Protein AF-U7FV35-F1 (afdb_monomer_lite)

Sequence (77 aa):
MKVEPLPFDGVNDSVFQEFTEDGQAHMEYINDHGVFDDVPFDFIVDGVRRAYGHLFEADGQPQTKTGSLEQDISDRS

Structure (mmCIF, N/CA/C/O backbone):
data_AF-U7FV35-F1
#
_entry.id   AF-U7FV35-F1
#
loop_
_atom_site.group_PDB
_atom_site.id
_atom_site.type_symbol
_atom_site.label_atom_id
_atom_site.label_alt_id
_atom_site.label_comp_id
_atom_site.label_asym_id
_atom_site.label_entity_id
_atom_site.label_seq_id
_atom_site.pdbx_PDB_ins_code
_atom_site.Cartn_x
_atom_site.Cartn_y
_atom_site.Cartn_z
_atom_site.occupancy
_atom_site.B_iso_or_equiv
_atom_site.auth_seq_id
_atom_site.auth_comp_id
_atom_site.auth_asym_id
_atom_site.auth_atom_id
_atom_site.pdbx_PDB_model_num
ATOM 1 N N . MET A 1 1 ? 1.956 6.972 20.868 1.00 58.22 1 MET A N 1
ATOM 2 C CA . MET A 1 1 ? 1.015 6.534 19.821 1.00 58.22 1 MET A CA 1
ATOM 3 C C . MET A 1 1 ? 0.945 5.022 19.883 1.00 58.22 1 MET A C 1
ATOM 5 O O . MET A 1 1 ? 1.918 4.374 19.518 1.00 58.22 1 MET A O 1
ATOM 9 N N . LYS A 1 2 ? -0.130 4.483 20.463 1.00 66.75 2 LYS A N 1
ATOM 10 C CA . LYS A 1 2 ? -0.418 3.046 20.511 1.00 66.75 2 LYS A CA 1
ATOM 11 C C . LYS A 1 2 ? -1.671 2.829 19.668 1.00 66.75 2 LYS A C 1
ATOM 13 O O . LYS A 1 2 ? -2.683 3.490 19.893 1.00 66.75 2 LYS A O 1
ATOM 18 N N . VAL A 1 3 ? -1.536 1.999 18.642 1.00 70.75 3 VAL A N 1
ATOM 19 C CA . VAL A 1 3 ? -2.620 1.581 17.751 1.00 70.75 3 VAL A CA 1
ATOM 20 C C . VAL A 1 3 ? -2.855 0.119 18.061 1.00 70.75 3 VAL A C 1
ATOM 22 O O . VAL A 1 3 ? -1.898 -0.660 18.064 1.00 70.75 3 VAL A O 1
ATOM 25 N N . GLU A 1 4 ? -4.094 -0.238 18.370 1.00 75.31 4 GLU A N 1
ATOM 26 C CA . GLU A 1 4 ? -4.425 -1.630 18.641 1.00 75.31 4 GLU A CA 1
ATOM 27 C C . GLU A 1 4 ? -4.346 -2.449 17.346 1.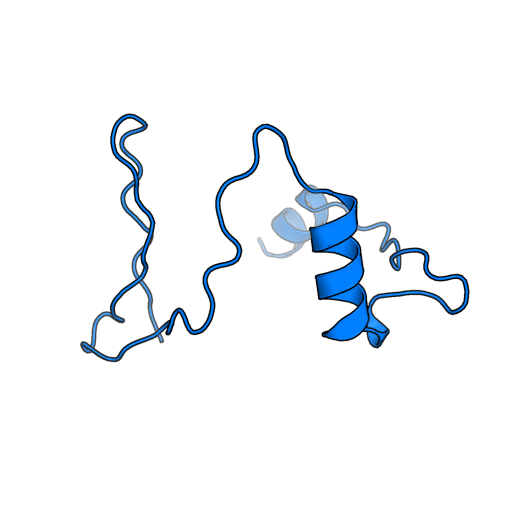00 75.31 4 GLU A C 1
ATOM 29 O O . GLU A 1 4 ? -4.681 -1.944 16.275 1.00 75.31 4 GLU A O 1
ATOM 34 N N . PRO A 1 5 ? -3.876 -3.704 17.386 1.00 79.31 5 PRO A N 1
ATOM 35 C CA . PRO A 1 5 ? -3.917 -4.575 16.220 1.00 79.31 5 PRO A CA 1
ATOM 36 C C . PRO A 1 5 ? -5.349 -4.761 15.710 1.00 79.31 5 PRO A C 1
ATOM 38 O O . PRO A 1 5 ? -6.290 -4.869 16.495 1.00 79.31 5 PRO A O 1
ATOM 41 N N . LEU A 1 6 ? -5.502 -4.858 14.389 1.00 80.12 6 LEU A N 1
ATOM 42 C CA . LEU A 1 6 ? -6.784 -5.218 13.795 1.00 80.12 6 LEU A CA 1
ATOM 43 C C . LEU A 1 6 ? -7.195 -6.637 14.224 1.00 80.12 6 LEU A C 1
ATOM 45 O O . LEU A 1 6 ? -6.347 -7.537 14.220 1.00 80.12 6 LEU A O 1
ATOM 49 N N . PRO A 1 7 ? -8.473 -6.861 14.580 1.00 80.50 7 PRO A N 1
ATOM 50 C CA . PRO A 1 7 ? -8.959 -8.192 14.904 1.00 80.50 7 PRO A CA 1
ATOM 51 C C . PRO A 1 7 ? -8.891 -9.084 13.662 1.00 80.50 7 PRO A C 1
ATOM 53 O O . PRO A 1 7 ? -9.449 -8.764 12.624 1.00 80.50 7 PRO A O 1
ATOM 56 N N . PHE A 1 8 ? -8.223 -10.228 13.766 1.00 83.56 8 PHE A N 1
ATOM 57 C CA . PHE A 1 8 ? -8.182 -11.217 12.693 1.00 83.56 8 PHE A CA 1
ATOM 58 C C . PHE A 1 8 ? -8.835 -12.508 13.177 1.00 83.56 8 PHE A C 1
ATOM 60 O O . PHE A 1 8 ? -8.248 -13.250 13.964 1.00 83.56 8 PHE A O 1
ATOM 67 N N . ASP A 1 9 ? -10.062 -12.763 12.727 1.00 86.06 9 ASP A N 1
ATOM 68 C CA . ASP A 1 9 ? -10.803 -13.994 13.028 1.00 86.06 9 ASP A CA 1
ATOM 69 C C . ASP A 1 9 ? -10.745 -15.026 11.885 1.00 86.06 9 ASP A C 1
ATOM 71 O O . ASP A 1 9 ? -11.255 -16.137 12.024 1.00 86.06 9 ASP A O 1
ATOM 75 N N . GLY A 1 10 ? -10.102 -14.668 10.767 1.00 85.44 10 GLY A N 1
ATOM 76 C CA . GLY A 1 10 ? -9.959 -15.504 9.576 1.00 85.44 10 GLY A CA 1
ATOM 77 C C . GLY A 1 10 ? -11.245 -15.700 8.765 1.00 85.44 10 GLY A C 1
ATOM 78 O O . GLY A 1 10 ? -11.236 -16.506 7.836 1.00 85.44 10 GLY A O 1
ATOM 79 N N . VAL A 1 11 ? -12.336 -15.006 9.106 1.00 87.56 11 VAL A N 1
ATOM 80 C CA . VAL A 1 11 ? -13.654 -15.148 8.462 1.00 87.56 11 VAL A CA 1
ATOM 81 C C . VA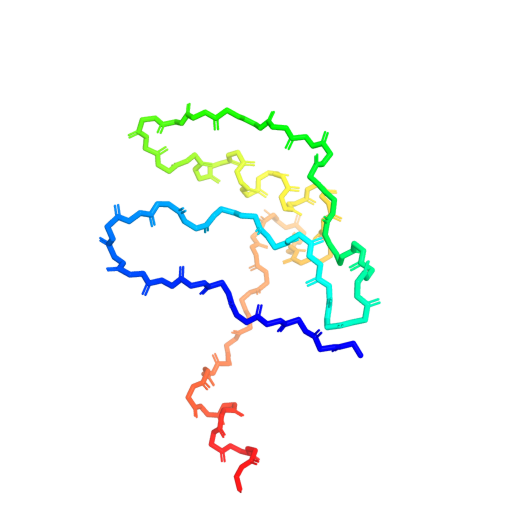L A 1 11 ? -14.190 -13.806 7.983 1.00 87.56 11 VAL A C 1
ATOM 83 O O . VAL A 1 11 ? -14.718 -13.724 6.876 1.00 87.56 11 VAL A O 1
ATOM 86 N N . ASN A 1 12 ? -14.082 -12.773 8.812 1.00 83.44 12 ASN A N 1
ATOM 87 C CA . ASN A 1 12 ? -14.562 -11.436 8.519 1.00 83.44 12 ASN A CA 1
ATOM 88 C C . ASN A 1 12 ? -13.405 -10.537 8.089 1.00 83.44 12 ASN A C 1
ATOM 90 O O . ASN A 1 12 ? -12.284 -10.628 8.597 1.00 83.44 12 ASN A O 1
ATOM 94 N N . ASP A 1 13 ? -13.707 -9.628 7.167 1.00 77.62 13 ASP A N 1
ATOM 95 C CA . ASP A 1 13 ? -12.751 -8.628 6.724 1.00 77.62 13 ASP A CA 1
ATOM 96 C C . ASP A 1 13 ? -12.443 -7.655 7.866 1.00 77.62 13 ASP A C 1
ATOM 98 O O . ASP A 1 13 ? -13.339 -7.044 8.451 1.00 77.62 13 ASP A O 1
ATOM 102 N N . SER A 1 14 ? -11.158 -7.469 8.152 1.00 74.56 14 SER A N 1
ATOM 103 C CA . SER A 1 14 ? -10.693 -6.448 9.083 1.00 74.56 14 SER A CA 1
ATOM 104 C C . SER A 1 14 ? -9.854 -5.442 8.317 1.00 74.56 14 SER A C 1
ATOM 106 O O . SER A 1 14 ? -8.661 -5.642 8.101 1.00 74.56 14 SER A O 1
ATOM 108 N N . VAL A 1 15 ? -10.516 -4.392 7.833 1.00 67.69 15 VAL A N 1
ATOM 109 C CA . VAL A 1 15 ? -9.977 -3.553 6.750 1.00 67.69 15 VAL A CA 1
ATOM 110 C C . VAL A 1 15 ? -9.408 -2.228 7.256 1.00 67.69 15 VAL A C 1
ATOM 112 O O . VAL A 1 15 ? -8.406 -1.754 6.721 1.00 67.69 15 VAL A O 1
ATOM 115 N N . PHE A 1 16 ? -10.003 -1.629 8.295 1.00 71.12 16 PHE A N 1
ATOM 116 C CA . PHE A 1 16 ? -9.730 -0.231 8.638 1.00 71.12 16 PHE A CA 1
ATOM 117 C C . PHE A 1 16 ? -9.296 -0.031 10.092 1.00 71.12 16 PHE A C 1
ATOM 119 O O . PHE A 1 16 ? -10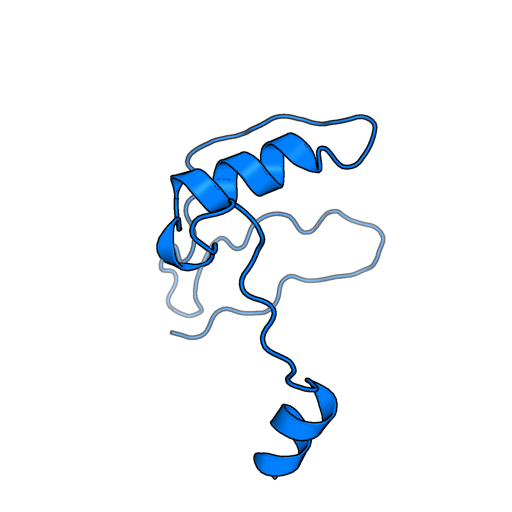.027 -0.344 11.028 1.00 71.12 16 PHE A O 1
ATOM 126 N N . GLN A 1 17 ? -8.089 0.516 10.267 1.00 68.19 17 GLN A N 1
ATOM 127 C CA . GLN A 1 17 ? -7.576 1.009 11.549 1.00 68.19 17 GLN A CA 1
ATOM 128 C C . GLN A 1 17 ? -8.129 2.416 11.788 1.00 68.19 17 GLN A C 1
ATOM 130 O O . GLN A 1 17 ? -7.554 3.392 11.307 1.00 68.19 17 GLN A O 1
ATOM 135 N N . GLU A 1 18 ? -9.255 2.532 12.491 1.00 63.47 18 GLU A N 1
ATOM 136 C CA . GLU A 1 18 ? -9.956 3.818 12.588 1.00 63.47 18 GLU A CA 1
ATOM 137 C C . GLU A 1 18 ? -9.329 4.779 13.614 1.00 63.47 18 GLU A C 1
ATOM 139 O O . GLU A 1 18 ? -9.164 5.962 13.315 1.00 63.47 18 GLU A O 1
ATOM 144 N N . PHE A 1 19 ? -8.933 4.301 14.804 1.00 69.00 19 PHE A N 1
ATOM 145 C CA . PHE A 1 19 ? -8.529 5.180 15.911 1.00 69.00 19 PHE A CA 1
ATOM 146 C C . PHE A 1 19 ? -7.392 4.620 16.778 1.00 69.00 19 PHE A C 1
ATOM 148 O O . PHE A 1 19 ? -7.251 3.413 16.964 1.00 69.00 19 PHE A O 1
ATOM 155 N N . THR A 1 20 ? -6.588 5.518 17.350 1.00 72.69 20 THR A N 1
ATOM 156 C CA . THR A 1 20 ? -5.682 5.225 18.471 1.00 72.69 20 THR A CA 1
ATOM 157 C C . THR A 1 20 ? -6.458 5.019 19.783 1.00 72.69 20 THR A C 1
ATOM 159 O O . THR A 1 20 ? -7.634 5.369 19.878 1.00 72.69 20 THR A O 1
ATOM 162 N N . GLU A 1 21 ? -5.801 4.514 20.838 1.00 69.12 21 GLU A N 1
ATOM 163 C CA . GLU A 1 21 ? -6.415 4.377 22.180 1.00 69.12 21 GLU A CA 1
ATOM 164 C C . GLU A 1 21 ? -6.982 5.700 22.744 1.00 69.12 21 GLU A C 1
ATOM 166 O O . GLU A 1 21 ? -7.923 5.688 23.534 1.00 69.12 21 GLU A O 1
ATOM 171 N N . ASP A 1 22 ? -6.429 6.847 22.338 1.00 72.38 22 ASP A N 1
ATOM 172 C CA . ASP A 1 22 ? -6.873 8.197 22.706 1.00 72.38 22 ASP A CA 1
ATOM 173 C C . ASP A 1 22 ? -7.917 8.798 21.742 1.00 72.38 22 ASP A C 1
ATOM 175 O O . ASP A 1 22 ? -8.268 9.973 21.864 1.00 72.38 22 ASP A O 1
ATOM 179 N N . GLY A 1 23 ? -8.451 7.998 20.813 1.00 70.25 23 GLY A N 1
ATOM 180 C CA . GLY A 1 23 ? -9.551 8.378 19.921 1.00 70.25 23 GLY A CA 1
ATOM 181 C C . GLY A 1 23 ? -9.144 9.271 18.747 1.00 70.25 23 GLY A C 1
ATOM 182 O O . GLY A 1 23 ? -10.009 9.882 18.121 1.00 70.25 23 GLY A O 1
ATOM 183 N N . GLN A 1 24 ? -7.847 9.378 18.441 1.00 72.06 24 GLN A N 1
ATOM 184 C CA . GLN A 1 24 ? -7.363 10.138 17.288 1.00 72.06 24 GLN A CA 1
ATOM 185 C C . GLN A 1 24 ? -7.324 9.249 16.046 1.00 72.06 24 GLN A C 1
ATOM 187 O O . GLN A 1 24 ? -6.915 8.090 16.121 1.00 72.06 24 GLN A O 1
ATOM 192 N N . ALA A 1 25 ? -7.726 9.793 14.895 1.00 69.44 25 ALA A N 1
ATOM 193 C CA . ALA A 1 25 ? -7.596 9.090 13.624 1.00 69.44 25 ALA A CA 1
ATOM 194 C C . ALA A 1 25 ? -6.107 8.851 13.332 1.00 69.44 25 ALA A C 1
ATOM 196 O O . ALA A 1 25 ? -5.349 9.795 13.109 1.00 69.44 25 ALA A O 1
ATOM 197 N N . HIS A 1 26 ? -5.682 7.587 13.378 1.00 71.50 26 HIS A N 1
ATOM 198 C CA . HIS A 1 26 ? -4.290 7.222 13.115 1.00 71.50 26 HIS A CA 1
ATOM 199 C C . HIS A 1 26 ? -4.010 7.075 11.615 1.00 71.50 26 HIS A C 1
ATOM 201 O O . HIS A 1 26 ? -2.902 7.349 11.155 1.00 71.50 26 HIS A O 1
ATOM 207 N N . MET A 1 27 ? -5.006 6.614 10.856 1.00 77.94 27 MET A N 1
ATOM 208 C CA . MET A 1 27 ? -4.920 6.395 9.418 1.00 77.94 27 MET A CA 1
ATOM 209 C C . MET A 1 27 ? -6.161 6.965 8.732 1.00 77.94 27 MET A C 1
ATOM 211 O O . MET A 1 27 ? -7.285 6.698 9.146 1.00 77.94 27 MET A O 1
ATOM 215 N N . GLU A 1 28 ? -5.943 7.742 7.673 1.00 78.44 28 GLU A N 1
ATOM 216 C CA . GLU A 1 28 ? -6.997 8.241 6.793 1.00 78.44 28 GLU A CA 1
ATOM 217 C C . GLU A 1 28 ? -6.840 7.596 5.413 1.00 78.44 28 GLU A C 1
ATOM 219 O O . GLU A 1 28 ? -5.763 7.624 4.810 1.00 78.44 28 GLU A O 1
ATOM 224 N N . TYR A 1 29 ? -7.921 7.006 4.911 1.00 78.12 29 TYR A N 1
ATOM 225 C CA . TYR A 1 29 ? -7.953 6.330 3.619 1.00 78.12 29 TYR A CA 1
ATOM 226 C C . TYR A 1 29 ? -8.410 7.320 2.543 1.00 78.12 29 TYR A C 1
ATOM 228 O O . TYR A 1 29 ? -9.601 7.537 2.345 1.00 78.12 29 TYR A O 1
ATOM 236 N N . ILE A 1 30 ? -7.444 7.960 1.877 1.00 85.44 30 ILE A N 1
ATOM 237 C CA . ILE A 1 30 ? -7.705 9.074 0.947 1.00 85.44 30 ILE A CA 1
ATOM 238 C C . ILE A 1 30 ? -8.139 8.582 -0.444 1.00 85.44 30 ILE A C 1
ATOM 240 O O . ILE A 1 30 ? -8.962 9.221 -1.093 1.00 85.44 30 ILE A O 1
ATOM 244 N N . ASN A 1 31 ? -7.581 7.462 -0.915 1.00 87.44 31 ASN A N 1
ATOM 245 C CA . ASN A 1 31 ? -7.813 6.944 -2.263 1.00 87.44 31 ASN A CA 1
ATOM 246 C C . ASN A 1 31 ? -8.162 5.453 -2.231 1.00 87.44 31 ASN A C 1
ATOM 248 O O . ASN A 1 31 ? -7.452 4.668 -1.605 1.00 87.44 31 ASN A O 1
ATOM 252 N N . ASP A 1 32 ? -9.204 5.077 -2.972 1.00 89.44 32 ASP A N 1
ATOM 253 C CA . ASP A 1 32 ? -9.542 3.691 -3.299 1.00 89.44 32 ASP A CA 1
ATOM 254 C C . ASP A 1 32 ? -9.025 3.367 -4.712 1.00 89.44 32 ASP A C 1
ATOM 256 O O . ASP A 1 32 ? -9.311 4.085 -5.674 1.00 89.44 32 ASP A O 1
ATOM 260 N N . HIS A 1 33 ? -8.222 2.309 -4.829 1.00 90.12 33 HIS A N 1
ATOM 261 C CA . HIS A 1 33 ? -7.629 1.852 -6.089 1.00 90.12 33 HIS A CA 1
ATOM 262 C C . HIS A 1 33 ? -8.394 0.682 -6.732 1.00 90.12 33 HIS A C 1
ATOM 264 O O . HIS A 1 33 ? -7.997 0.227 -7.806 1.00 90.12 33 HIS A O 1
ATOM 270 N N . GLY A 1 34 ? -9.501 0.243 -6.128 1.00 90.31 34 GLY A N 1
ATOM 271 C CA . GLY A 1 34 ? -10.383 -0.799 -6.641 1.00 90.31 34 GLY A CA 1
ATOM 272 C C . GLY A 1 34 ? -9.973 -2.223 -6.264 1.00 90.31 34 GLY A C 1
ATOM 273 O O . GLY A 1 34 ? -9.049 -2.460 -5.487 1.00 90.31 34 GLY A O 1
ATOM 274 N N . VAL A 1 35 ? -10.701 -3.182 -6.839 1.00 91.31 35 VAL A N 1
ATOM 275 C CA . VAL A 1 35 ? -10.509 -4.626 -6.641 1.00 91.31 35 VAL A CA 1
ATOM 276 C C . VAL A 1 35 ? -9.925 -5.233 -7.914 1.00 91.31 35 VAL A C 1
ATOM 278 O O . VAL A 1 35 ? -10.332 -4.870 -9.018 1.00 91.31 35 VAL A O 1
ATOM 281 N N . PHE A 1 36 ? -8.984 -6.161 -7.756 1.00 93.69 36 PHE A N 1
ATOM 282 C CA . PHE A 1 36 ? -8.298 -6.848 -8.848 1.00 93.69 36 PHE A CA 1
ATOM 283 C C . PHE A 1 36 ? -8.517 -8.358 -8.728 1.00 93.69 36 PHE A C 1
ATOM 285 O O . PHE A 1 36 ? -8.559 -8.883 -7.617 1.00 93.69 36 PHE A O 1
ATOM 292 N N . ASP A 1 37 ? -8.638 -9.049 -9.864 1.00 94.56 37 ASP A N 1
ATOM 293 C CA . ASP A 1 37 ? -8.847 -10.506 -9.896 1.00 94.56 37 ASP A CA 1
ATOM 294 C C . ASP A 1 37 ? -7.608 -11.300 -9.426 1.00 94.56 37 ASP A C 1
ATOM 296 O O . ASP A 1 37 ? -7.728 -12.444 -8.994 1.00 94.56 37 ASP A O 1
ATOM 300 N N . ASP A 1 38 ? -6.422 -10.686 -9.505 1.00 95.62 38 ASP A N 1
ATOM 301 C CA . ASP A 1 38 ? -5.136 -11.194 -9.010 1.00 95.62 38 ASP A CA 1
ATOM 302 C C . ASP A 1 38 ? -4.282 -10.015 -8.497 1.00 95.62 38 ASP A C 1
ATOM 304 O O . ASP A 1 38 ? -4.649 -8.848 -8.667 1.00 95.62 38 ASP A O 1
ATOM 308 N N . VAL A 1 39 ? -3.137 -10.291 -7.871 1.00 93.31 39 VAL A N 1
ATOM 309 C CA . VAL A 1 39 ? -2.230 -9.281 -7.312 1.00 93.31 39 VAL A CA 1
ATOM 310 C C . VAL A 1 39 ? -1.721 -8.344 -8.420 1.00 93.31 39 VAL A C 1
ATOM 312 O O . VAL A 1 39 ? -0.976 -8.784 -9.301 1.00 93.31 39 VAL A O 1
ATOM 315 N N . PRO A 1 40 ? -2.028 -7.029 -8.370 1.00 95.75 40 PRO A N 1
ATOM 316 C CA . PRO A 1 40 ? -1.617 -6.071 -9.394 1.00 95.75 40 PRO A CA 1
ATOM 317 C C . PRO A 1 40 ? -0.166 -5.624 -9.157 1.00 95.75 40 PRO A C 1
ATOM 319 O O . PRO A 1 40 ? 0.110 -4.480 -8.790 1.00 95.75 40 PRO A O 1
ATOM 322 N N . PHE A 1 41 ? 0.774 -6.552 -9.333 1.00 94.12 41 PHE A N 1
ATOM 323 C CA . PHE A 1 41 ? 2.178 -6.382 -8.955 1.00 94.12 41 PHE A CA 1
ATOM 324 C C . PHE A 1 41 ? 2.812 -5.119 -9.556 1.00 94.12 41 PHE A C 1
ATOM 326 O O . PHE A 1 41 ? 3.340 -4.289 -8.816 1.00 94.12 41 PHE A O 1
ATOM 333 N N . ASP A 1 42 ? 2.697 -4.925 -10.872 1.00 94.00 42 ASP A N 1
ATOM 334 C CA . ASP A 1 42 ? 3.304 -3.778 -11.560 1.00 94.00 42 ASP A CA 1
ATOM 335 C C . ASP A 1 42 ? 2.730 -2.442 -11.071 1.00 94.00 42 ASP A C 1
ATOM 337 O O . ASP A 1 42 ? 3.470 -1.484 -10.847 1.00 94.00 42 ASP A O 1
ATOM 341 N N . PHE A 1 43 ? 1.417 -2.391 -10.820 1.00 94.75 43 PHE A N 1
ATOM 342 C CA . PHE A 1 43 ? 0.751 -1.202 -10.287 1.00 94.75 43 PHE A CA 1
ATOM 343 C C . PHE A 1 43 ? 1.298 -0.818 -8.907 1.00 94.75 43 PHE A C 1
ATOM 345 O O . PHE A 1 43 ? 1.572 0.360 -8.652 1.00 94.75 43 PHE A O 1
ATOM 352 N N . ILE A 1 44 ? 1.492 -1.811 -8.033 1.00 93.31 44 ILE A N 1
ATOM 353 C CA . ILE A 1 44 ? 2.058 -1.617 -6.695 1.00 93.31 44 ILE A CA 1
ATOM 354 C C . ILE A 1 44 ? 3.496 -1.108 -6.811 1.00 93.31 44 ILE A C 1
ATOM 356 O O . ILE A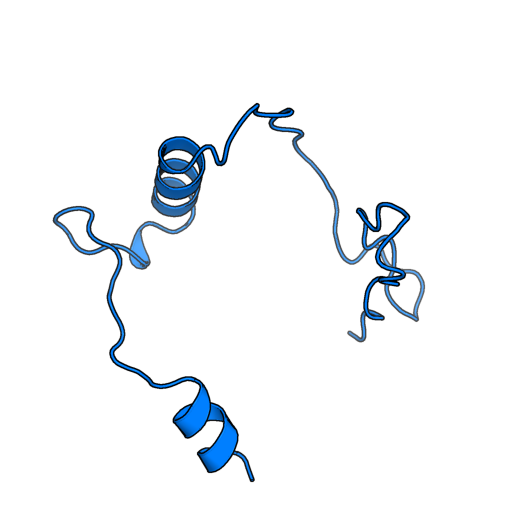 1 44 ? 3.827 -0.076 -6.225 1.00 93.31 44 ILE A O 1
ATOM 360 N N . VAL A 1 45 ? 4.344 -1.786 -7.589 1.00 92.62 45 VAL A N 1
ATOM 361 C CA . VAL A 1 45 ? 5.767 -1.433 -7.725 1.00 92.62 45 VAL A CA 1
ATOM 362 C C . VAL A 1 45 ? 5.938 -0.030 -8.302 1.00 92.62 45 VAL A C 1
ATOM 364 O O . VAL A 1 45 ? 6.722 0.758 -7.769 1.00 92.62 45 VAL A O 1
ATOM 367 N N . ASP A 1 46 ? 5.172 0.330 -9.331 1.00 94.38 46 ASP A N 1
ATOM 368 C CA . ASP A 1 46 ? 5.208 1.675 -9.907 1.00 94.38 46 ASP A CA 1
ATOM 369 C C . ASP A 1 46 ? 4.707 2.739 -8.925 1.00 94.38 46 ASP A C 1
ATOM 371 O O . ASP A 1 46 ? 5.262 3.840 -8.864 1.00 94.38 46 ASP A O 1
ATOM 375 N N . GLY A 1 47 ? 3.687 2.424 -8.124 1.00 93.06 47 GLY A N 1
ATOM 376 C CA . GLY A 1 47 ? 3.221 3.284 -7.037 1.00 93.06 47 GLY A CA 1
ATOM 377 C C . GLY A 1 47 ? 4.322 3.565 -6.015 1.00 93.06 47 GLY A C 1
ATOM 378 O O . GLY A 1 47 ? 4.619 4.730 -5.731 1.00 93.06 47 GLY A O 1
ATOM 379 N N . VAL A 1 48 ? 4.978 2.511 -5.525 1.00 92.31 48 VAL A N 1
ATOM 380 C CA . VAL A 1 48 ? 6.079 2.615 -4.555 1.00 92.31 48 VAL A CA 1
ATOM 381 C C . VAL A 1 48 ? 7.258 3.378 -5.156 1.00 92.31 48 VAL A C 1
ATOM 383 O O . VAL A 1 48 ? 7.795 4.264 -4.498 1.00 92.31 48 VAL A O 1
ATOM 386 N N . ARG A 1 49 ? 7.628 3.124 -6.417 1.00 92.56 49 ARG A N 1
ATOM 387 C CA . ARG A 1 49 ? 8.717 3.842 -7.101 1.00 92.56 49 ARG A CA 1
ATOM 388 C C . ARG A 1 49 ? 8.439 5.335 -7.237 1.00 92.56 49 ARG A C 1
ATOM 390 O O . ARG A 1 49 ? 9.341 6.140 -7.017 1.00 92.56 49 ARG A O 1
ATOM 397 N N . ARG A 1 50 ? 7.203 5.725 -7.565 1.00 92.94 50 ARG A N 1
ATOM 398 C CA . ARG A 1 50 ? 6.815 7.143 -7.652 1.00 92.94 50 ARG A CA 1
ATOM 399 C C . ARG A 1 50 ? 6.847 7.839 -6.292 1.00 92.94 50 ARG A C 1
ATOM 401 O O . ARG A 1 50 ? 7.307 8.974 -6.216 1.00 92.94 50 ARG A O 1
ATOM 408 N N . ALA A 1 51 ? 6.362 7.181 -5.239 1.00 92.56 51 ALA A N 1
ATOM 409 C CA . ALA A 1 51 ? 6.281 7.768 -3.900 1.00 92.56 51 ALA A CA 1
ATOM 410 C C . ALA A 1 51 ? 7.630 7.759 -3.154 1.00 92.56 51 ALA A C 1
ATOM 412 O O . ALA A 1 51 ? 7.956 8.705 -2.439 1.00 92.56 51 ALA A O 1
ATOM 413 N N . TYR A 1 52 ? 8.431 6.711 -3.347 1.00 90.50 52 TYR A N 1
ATOM 414 C CA . TYR A 1 52 ? 9.654 6.429 -2.596 1.00 90.50 52 TYR A CA 1
ATOM 415 C C . TYR A 1 52 ? 10.814 6.073 -3.528 1.00 90.50 52 TYR A C 1
ATOM 417 O O . TYR A 1 52 ? 11.477 5.052 -3.363 1.00 90.50 52 TYR A O 1
ATOM 425 N N . GLY A 1 53 ? 11.097 6.937 -4.506 1.00 90.62 53 GLY A N 1
ATOM 426 C CA . GLY A 1 53 ? 12.136 6.682 -5.512 1.00 90.62 53 GLY A CA 1
ATOM 427 C C . GLY A 1 53 ? 13.524 6.359 -4.939 1.00 90.62 53 GLY A C 1
ATOM 428 O O . GLY A 1 53 ? 14.278 5.624 -5.562 1.00 90.62 53 GLY A O 1
ATOM 429 N N . HIS A 1 54 ? 13.841 6.826 -3.727 1.00 90.00 54 HIS A N 1
ATOM 430 C CA . HIS A 1 54 ? 15.104 6.532 -3.037 1.00 90.00 54 HIS A CA 1
ATOM 431 C C . HIS A 1 54 ? 15.272 5.061 -2.607 1.00 90.00 54 HIS A C 1
ATOM 433 O O . HIS A 1 54 ? 16.370 4.674 -2.222 1.00 90.00 54 HIS A O 1
ATOM 439 N N . LEU A 1 55 ? 14.207 4.252 -2.643 1.00 87.38 55 LEU A N 1
ATOM 440 C CA . LEU A 1 55 ? 14.257 2.811 -2.367 1.00 87.38 55 LEU A CA 1
ATOM 441 C C . LEU A 1 55 ? 14.654 1.979 -3.597 1.00 87.38 55 LEU A C 1
ATOM 443 O O . LEU A 1 55 ? 14.759 0.755 -3.499 1.00 87.38 55 LEU A O 1
ATOM 447 N N . PHE A 1 56 ? 14.865 2.624 -4.745 1.00 89.00 56 PHE A N 1
ATOM 448 C CA . PHE A 1 56 ? 15.235 1.978 -5.997 1.00 89.00 56 PHE A CA 1
ATOM 449 C C . PHE A 1 56 ? 16.621 2.441 -6.444 1.00 89.00 56 PHE A C 1
ATOM 451 O O . PHE A 1 56 ? 17.018 3.589 -6.236 1.00 89.00 56 PHE A O 1
ATOM 458 N N . GLU A 1 57 ? 17.361 1.526 -7.054 1.00 84.88 57 GLU A N 1
ATOM 459 C CA . GLU A 1 57 ? 18.609 1.810 -7.748 1.00 84.88 57 GLU A CA 1
ATOM 460 C C . GLU A 1 57 ? 18.349 2.608 -9.037 1.00 84.88 57 GLU A C 1
ATOM 462 O O . GLU A 1 57 ? 17.219 2.719 -9.523 1.00 84.88 57 GLU A O 1
ATOM 467 N N . ALA A 1 58 ? 19.413 3.161 -9.626 1.00 77.88 58 ALA A N 1
ATOM 468 C CA . ALA A 1 58 ? 19.319 3.965 -10.848 1.00 77.88 58 ALA A CA 1
ATOM 469 C C . ALA A 1 58 ? 18.765 3.190 -12.064 1.00 77.88 58 ALA A C 1
ATOM 471 O O . ALA A 1 58 ? 18.262 3.804 -13.004 1.00 77.88 58 ALA A O 1
ATOM 472 N N . ASP A 1 59 ? 18.843 1.858 -12.051 1.00 79.00 59 ASP A N 1
ATOM 473 C CA . ASP A 1 59 ? 18.285 0.963 -13.071 1.00 79.00 59 ASP A CA 1
ATOM 474 C C . ASP A 1 59 ? 16.826 0.543 -12.789 1.00 79.00 59 ASP A C 1
ATOM 476 O O . ASP A 1 59 ? 16.230 -0.214 -13.556 1.00 79.00 59 ASP A O 1
ATOM 480 N N . GLY A 1 60 ? 16.229 1.055 -11.708 1.00 71.19 60 GLY A N 1
ATOM 4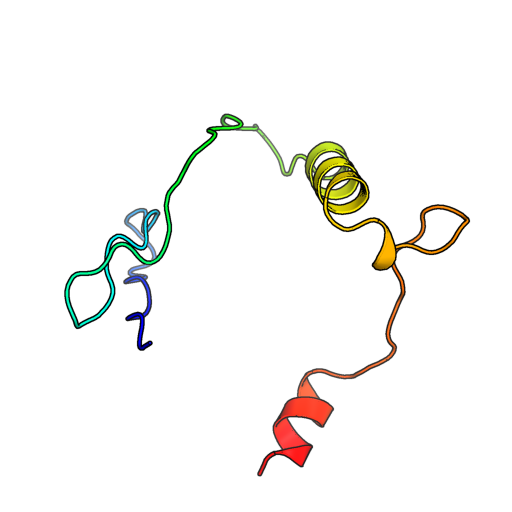81 C CA . GLY A 1 60 ? 14.850 0.788 -11.317 1.00 71.19 60 GLY A CA 1
ATOM 482 C C . GLY A 1 60 ? 14.647 -0.509 -10.532 1.00 71.19 60 GLY A C 1
ATOM 483 O O . GLY A 1 60 ? 13.492 -0.832 -10.231 1.00 71.19 60 GLY A O 1
ATOM 484 N N . GLN A 1 61 ? 15.708 -1.238 -10.180 1.00 75.19 61 GLN A N 1
ATOM 485 C CA . GLN A 1 61 ? 15.634 -2.400 -9.288 1.00 75.19 61 GLN A CA 1
ATOM 486 C C . GLN A 1 61 ? 15.451 -1.945 -7.827 1.00 75.19 61 GLN A C 1
ATOM 488 O O . GLN A 1 61 ? 16.000 -0.914 -7.435 1.00 75.19 61 GLN A O 1
ATOM 493 N N . PRO A 1 62 ? 14.683 -2.669 -6.993 1.00 71.81 62 PRO A N 1
ATOM 494 C CA . PRO A 1 62 ? 14.619 -2.374 -5.565 1.00 71.81 62 PRO A CA 1
ATOM 495 C C . PRO A 1 62 ? 15.993 -2.587 -4.918 1.00 71.81 62 PRO A C 1
ATOM 497 O O . PRO A 1 62 ? 16.684 -3.562 -5.230 1.00 71.81 62 PRO A O 1
ATOM 500 N N . GLN A 1 63 ? 16.376 -1.714 -3.982 1.00 72.62 63 GLN A N 1
ATOM 501 C CA . GLN A 1 63 ? 17.608 -1.914 -3.219 1.00 72.62 63 GLN A CA 1
ATOM 502 C C . GLN A 1 63 ? 17.467 -3.172 -2.357 1.00 72.62 63 GLN A C 1
ATOM 504 O O . GLN A 1 63 ? 16.781 -3.179 -1.334 1.00 72.62 63 GLN A O 1
ATOM 509 N N . THR A 1 64 ? 18.110 -4.262 -2.768 1.00 67.94 64 THR A N 1
ATOM 510 C CA . THR A 1 64 ? 18.122 -5.490 -1.975 1.00 67.94 64 THR A CA 1
ATOM 511 C C . THR A 1 64 ? 19.094 -5.300 -0.822 1.00 67.94 64 THR A C 1
ATOM 513 O O . THR A 1 64 ? 20.309 -5.399 -0.989 1.00 67.94 64 THR A O 1
ATOM 516 N N . LYS A 1 65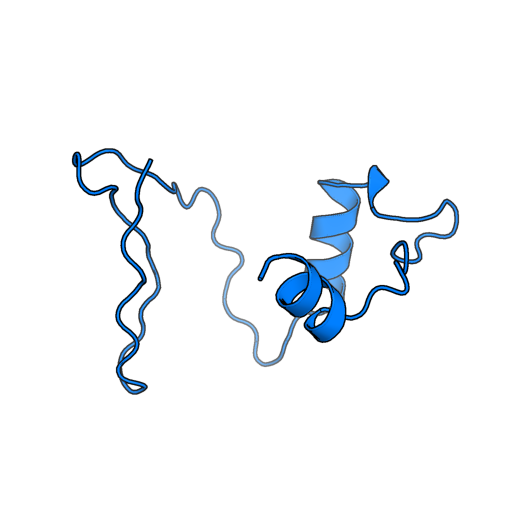 ? 18.566 -5.030 0.372 1.00 67.44 65 LYS A N 1
ATOM 517 C CA . LYS A 1 65 ? 19.345 -5.211 1.594 1.00 67.44 65 LYS A CA 1
ATOM 518 C C . LYS A 1 65 ? 19.387 -6.696 1.919 1.00 67.44 65 LYS A C 1
ATOM 520 O O . LYS A 1 65 ? 18.371 -7.286 2.268 1.00 67.44 65 LYS A O 1
ATOM 525 N N . THR A 1 66 ? 20.569 -7.291 1.818 1.00 69.12 66 THR A N 1
ATOM 526 C CA . THR A 1 66 ? 20.839 -8.651 2.293 1.00 69.12 66 THR A CA 1
ATOM 527 C C . THR A 1 66 ? 20.882 -8.641 3.825 1.00 69.12 66 THR A C 1
ATOM 529 O O . THR A 1 66 ? 21.951 -8.619 4.425 1.00 69.12 66 THR A O 1
ATOM 532 N N . GLY A 1 67 ? 19.716 -8.555 4.461 1.00 69.69 67 GLY A N 1
ATOM 533 C CA . GLY A 1 67 ? 19.537 -8.697 5.906 1.00 69.69 67 GLY A CA 1
ATOM 534 C C . GLY A 1 67 ? 18.570 -9.841 6.180 1.00 69.69 67 GLY A C 1
ATOM 535 O O . GLY A 1 67 ? 17.606 -10.017 5.434 1.00 69.69 67 GLY A O 1
ATOM 536 N N . SER A 1 68 ? 18.840 -10.648 7.205 1.00 79.88 68 SER A N 1
ATOM 537 C CA . SER A 1 68 ? 17.886 -11.663 7.643 1.00 79.88 68 SER A CA 1
ATOM 538 C C . SER A 1 68 ? 16.994 -11.090 8.736 1.00 79.88 68 SER A C 1
ATOM 540 O O . SER A 1 68 ? 17.482 -10.676 9.786 1.00 79.88 68 SER A O 1
ATOM 542 N N . LEU A 1 69 ? 15.677 -11.146 8.519 1.00 77.62 69 LEU A N 1
ATOM 543 C CA . LEU A 1 69 ? 14.695 -10.761 9.532 1.00 77.62 69 LEU A CA 1
ATOM 544 C C . LEU A 1 69 ? 14.879 -11.566 10.831 1.00 77.62 69 LEU A C 1
ATOM 546 O O . LEU A 1 69 ? 14.653 -11.046 11.919 1.00 77.62 69 LEU A O 1
ATOM 550 N N . GLU A 1 70 ? 15.319 -12.825 10.736 1.00 81.38 70 GLU A N 1
ATOM 551 C CA . GLU A 1 70 ? 15.548 -13.672 11.911 1.00 81.38 70 GLU A CA 1
ATOM 552 C C . GLU A 1 70 ? 16.768 -13.214 12.729 1.00 81.38 70 GLU A C 1
ATOM 554 O O . GLU A 1 70 ? 16.759 -13.294 13.960 1.00 81.38 70 GLU A O 1
ATOM 559 N N . GLN A 1 71 ? 17.790 -12.677 12.055 1.00 80.06 71 GLN A N 1
ATOM 560 C CA . GLN A 1 71 ? 18.989 -12.123 12.684 1.00 80.06 71 GLN A CA 1
ATOM 561 C C . GLN A 1 71 ? 18.651 -10.789 13.354 1.00 80.06 71 GLN A C 1
ATOM 563 O O . GLN A 1 71 ? 18.969 -10.604 14.526 1.00 80.06 71 GLN A O 1
ATOM 568 N N . ASP A 1 72 ? 17.888 -9.929 12.673 1.00 79.06 72 ASP A N 1
ATOM 569 C CA . ASP A 1 72 ? 17.454 -8.628 13.199 1.00 79.06 72 ASP A CA 1
ATOM 570 C C . ASP A 1 72 ? 16.613 -8.750 14.487 1.00 79.06 72 ASP A C 1
ATOM 572 O O . ASP A 1 72 ? 16.689 -7.899 15.379 1.00 79.06 72 ASP A O 1
ATOM 576 N N . ILE A 1 73 ? 15.795 -9.804 14.600 1.00 83.12 73 ILE A N 1
ATOM 577 C CA . ILE A 1 73 ? 14.991 -10.093 15.800 1.00 83.12 73 ILE A CA 1
ATOM 578 C C . ILE A 1 73 ? 15.870 -10.657 16.925 1.00 83.12 73 ILE A C 1
ATOM 580 O O . ILE A 1 73 ? 15.684 -10.299 18.090 1.00 83.12 73 ILE A O 1
ATOM 584 N N . SER A 1 74 ? 16.830 -11.519 16.586 1.00 81.44 74 SER A N 1
ATOM 585 C CA . SER A 1 74 ? 17.725 -12.159 17.558 1.00 81.44 74 SER A CA 1
ATOM 586 C C . SER A 1 74 ? 18.684 -11.160 18.216 1.00 81.44 74 SER A C 1
ATOM 588 O O . SER A 1 74 ? 18.911 -11.252 19.419 1.00 81.44 74 SER A O 1
ATOM 590 N N . ASP A 1 75 ? 19.168 -10.160 17.474 1.00 76.62 75 ASP A N 1
ATOM 591 C CA . ASP A 1 75 ? 20.095 -9.130 17.975 1.00 76.62 75 ASP A CA 1
ATOM 592 C C . ASP A 1 75 ? 19.442 -8.109 18.931 1.00 76.62 75 ASP A C 1
ATOM 594 O O . ASP A 1 75 ? 20.132 -7.319 19.578 1.00 76.62 75 ASP A O 1
ATOM 598 N N . ARG A 1 76 ? 18.106 -8.104 19.039 1.00 61.28 76 ARG A N 1
ATOM 599 C CA . ARG A 1 76 ? 17.346 -7.232 19.956 1.00 61.28 76 ARG A CA 1
ATOM 600 C C . ARG A 1 76 ? 17.060 -7.854 21.329 1.00 61.28 76 ARG A C 1
ATOM 602 O O . ARG A 1 76 ? 16.423 -7.179 22.143 1.00 61.28 76 ARG A O 1
ATOM 609 N N . SER A 1 77 ? 17.477 -9.100 21.566 1.00 51.72 77 SER A N 1
ATOM 610 C CA . SER A 1 77 ? 17.202 -9.865 22.797 1.00 51.72 77 SER A CA 1
ATOM 611 C C . SER A 1 77 ? 18.374 -9.884 23.775 1.00 51.72 77 SER A C 1
ATOM 613 O O . SER A 1 77 ? 19.532 -9.976 23.317 1.00 51.72 77 SER A O 1
#

Secondary structure (DSSP, 8-state):
---PPPP--SSS--------TTS-------------SS--HHHHHHHHHHH-GGGB-TTS-B------HHHHHHTT-

Radius of gyration: 17.32 Å; chains: 1; bounding box: 35×26×36 Å

Foldseek 3Di:
DAQDDFDCPVPDDRDDRQADPVRDGPDDDPDDPDDDPDPPVVVVLVVCCVVPVVQADPVSHGPDDPDDPVVVVVVVD

pLDDT: mean 80.53, std 10.34, range [51.72, 95.75]